Protein AF-A0A1E4SMJ2-F1 (afdb_monomer_lite)

Secondary structure (DSSP, 8-state):
--PPPEEEE--BSEEEEE--BTSEEEEEEEES-EEEE-SS-BSEEEEEEEES-EEEEE-SSEEEEEEEES-EEEEE-SEEEEEEEES-EEEEEE-TTSEEEEES-BSEEEEETTS---EEEESSS--SSS--SSEEE--S----GGGGGPPSEE---

pLDDT: mean 94.27, std 9.17, range [41.81, 98.88]

InterPro domains:
  IPR012945 Tubulin binding cofactor C-like domain [PF07986] (23-113)
  IPR016098 Cyclase-associated protein CAP/septum formation inhibitor MinC, C-terminal [G3DSA:2.160.20.70] (4-144)
  IPR017901 C-CAP/cofactor C-like domain [PS51329] (5-125)
  IPR027684 Tubulin-specific chaperone C [PTHR15139] (14-139)

Foldseek 3Di:
DQPDAAEAEDAEQWEDEDAAQAHEHEYYAHECYEYEYDPSAHQEYEYEHYENYEYQHEHAAEYEYYHYENYEYEYHHQAYEYEQYELYEYEYADHNVLEYEYENAANYEYAYLVRDHGHYCYPVDNDPPDPDHRYDYDPDHDDPVVSVVDDTDGNDD

Radius of gyration: 15.05 Å; chains: 1; bounding box: 40×26×43 Å

Organism: NCBI:txid984487

Sequence (157 aa):
MQESARTYEGLSGVKQTVEGSGSHVLIRNANNSIVVTSEQVPSSMHIKGGQSTVFKVEAKGPVFVHDLEDCDLVINCHQLRLHNLNNCRIWIDNVGNNTIIIENCRGLTIGRLDGGSVEVDDFDWPTKSFTNPHFKHATERIDYGWISGIQDGKIDR

Structure (mmCIF, N/CA/C/O backbone):
data_AF-A0A1E4SMJ2-F1
#
_entry.id   AF-A0A1E4SMJ2-F1
#
loop_
_atom_site.group_PDB
_atom_site.id
_atom_site.type_symbol
_atom_site.label_atom_id
_atom_site.label_alt_id
_atom_site.label_comp_id
_atom_site.label_asym_id
_atom_site.label_entity_id
_atom_site.label_seq_id
_atom_site.pdbx_PDB_ins_code
_atom_site.Cartn_x
_atom_site.Cartn_y
_atom_site.Cartn_z
_atom_site.occupancy
_atom_site.B_iso_or_equiv
_atom_site.auth_seq_id
_atom_site.auth_comp_id
_atom_site.auth_asym_id
_atom_site.auth_atom_id
_atom_site.pdbx_PDB_model_num
ATOM 1 N N . MET A 1 1 ? 9.314 14.953 24.135 1.00 42.56 1 MET A N 1
ATOM 2 C CA . MET A 1 1 ? 8.164 14.065 24.398 1.00 42.56 1 MET A CA 1
ATOM 3 C C . MET A 1 1 ? 8.040 13.176 23.178 1.00 42.56 1 MET A C 1
ATOM 5 O O . MET A 1 1 ? 7.845 13.708 22.097 1.00 42.56 1 MET A O 1
ATOM 9 N N . GLN A 1 2 ? 8.326 11.884 23.305 1.00 41.81 2 GLN A N 1
ATOM 10 C CA . GLN A 1 2 ? 8.205 10.939 22.197 1.00 41.81 2 GLN A CA 1
ATOM 11 C C . GLN A 1 2 ? 6.724 10.549 22.151 1.00 41.81 2 GLN A C 1
ATOM 13 O O . GLN A 1 2 ? 6.246 9.915 23.089 1.00 41.81 2 GLN A O 1
ATOM 18 N N . GLU A 1 3 ? 5.973 11.032 21.159 1.00 52.94 3 GLU A N 1
ATOM 19 C CA . GLU A 1 3 ? 4.585 10.597 20.983 1.00 52.94 3 GLU A CA 1
ATOM 20 C C . GLU A 1 3 ? 4.586 9.086 20.734 1.00 52.94 3 GLU A C 1
ATOM 22 O O . GLU A 1 3 ? 5.223 8.592 19.801 1.00 52.94 3 GLU A O 1
ATOM 27 N N . SER A 1 4 ? 3.923 8.340 21.616 1.00 60.19 4 SER A N 1
ATOM 28 C CA . SER A 1 4 ? 3.708 6.907 21.449 1.00 60.19 4 SER A CA 1
ATOM 29 C C . SER A 1 4 ? 2.930 6.665 20.158 1.00 60.19 4 SER A C 1
ATOM 31 O O . SER A 1 4 ? 1.872 7.263 19.962 1.00 60.19 4 SER A O 1
ATOM 33 N N . ALA A 1 5 ? 3.434 5.785 19.293 1.00 76.38 5 ALA A N 1
ATOM 34 C CA . ALA A 1 5 ? 2.748 5.417 18.061 1.00 76.38 5 ALA A CA 1
ATOM 35 C C . ALA A 1 5 ? 1.342 4.871 18.357 1.00 76.38 5 ALA A C 1
ATOM 37 O O . ALA A 1 5 ? 1.187 3.952 19.170 1.00 76.38 5 ALA A O 1
ATOM 38 N N . ARG A 1 6 ? 0.319 5.396 17.677 1.00 91.81 6 ARG A N 1
ATOM 39 C CA . ARG A 1 6 ? -1.038 4.848 17.778 1.00 91.81 6 ARG A CA 1
ATOM 40 C C . ARG A 1 6 ? -1.077 3.547 16.984 1.00 91.81 6 ARG A C 1
ATOM 42 O O . ARG A 1 6 ? -0.793 3.542 15.788 1.00 91.81 6 ARG A O 1
ATOM 49 N N . THR A 1 7 ? -1.365 2.443 17.667 1.00 96.00 7 THR A N 1
ATOM 50 C CA . THR A 1 7 ? -1.275 1.096 17.090 1.00 96.00 7 THR A CA 1
ATOM 51 C C . THR A 1 7 ? -2.663 0.498 16.895 1.00 96.00 7 THR A C 1
ATOM 53 O O . THR A 1 7 ? -3.484 0.534 17.807 1.00 96.00 7 THR A O 1
ATOM 56 N N . TYR A 1 8 ? -2.898 -0.070 15.715 1.00 97.25 8 TYR A N 1
ATOM 57 C CA . TYR A 1 8 ? -4.072 -0.865 15.367 1.00 97.25 8 TYR A CA 1
ATOM 58 C C . TYR A 1 8 ? -3.590 -2.264 15.001 1.00 97.25 8 TYR A C 1
ATOM 60 O O . TYR A 1 8 ? -2.782 -2.407 14.084 1.00 97.25 8 TYR A O 1
ATOM 68 N N . GLU A 1 9 ? -4.040 -3.296 15.709 1.00 97.44 9 GLU A N 1
ATOM 69 C CA . GLU A 1 9 ? -3.511 -4.646 15.520 1.00 97.44 9 GLU A CA 1
ATOM 70 C C . GLU A 1 9 ? -4.577 -5.739 15.538 1.00 97.44 9 GLU A C 1
ATOM 72 O O . GLU A 1 9 ? -5.625 -5.589 16.162 1.00 97.44 9 GLU A O 1
ATOM 77 N N . GLY A 1 10 ? -4.300 -6.845 14.839 1.00 97.38 10 GLY A N 1
ATOM 78 C CA . GLY A 1 10 ? -5.148 -8.041 14.859 1.00 97.38 10 GLY A CA 1
ATOM 79 C C . GLY A 1 10 ? -6.512 -7.852 14.190 1.00 97.38 10 GLY A C 1
ATOM 80 O O . GLY A 1 10 ? -7.473 -8.530 14.550 1.00 97.38 10 GLY A O 1
ATOM 81 N N . LEU A 1 11 ? -6.611 -6.926 13.232 1.00 98.06 11 LEU A N 1
ATOM 82 C CA . LEU A 1 11 ? -7.848 -6.655 12.500 1.00 98.06 11 LEU A CA 1
ATOM 83 C C . LEU A 1 11 ? -8.217 -7.873 11.646 1.00 98.06 11 LEU A C 1
ATOM 85 O O . LEU A 1 11 ? -7.396 -8.359 10.868 1.00 98.06 11 LEU A O 1
ATOM 89 N N . SER A 1 12 ? -9.441 -8.380 11.788 1.00 97.75 12 SER A N 1
ATOM 90 C CA . SER A 1 12 ? -9.897 -9.555 11.043 1.00 97.75 12 SER A CA 1
ATOM 91 C C . SER A 1 12 ? -11.377 -9.466 10.699 1.00 97.75 12 SER A C 1
ATOM 93 O O . SER A 1 12 ? -12.213 -9.435 11.601 1.00 97.75 12 SER A O 1
ATOM 95 N N . GLY A 1 13 ? -11.714 -9.435 9.406 1.00 97.56 13 GLY A N 1
ATOM 96 C CA . GLY A 1 13 ? -13.110 -9.386 8.957 1.00 97.56 13 GLY A CA 1
ATOM 97 C C . GLY A 1 13 ? -13.821 -8.068 9.272 1.00 97.56 13 GLY A C 1
ATOM 98 O O . GLY A 1 13 ? -15.037 -8.065 9.479 1.00 97.56 13 GLY A O 1
ATOM 99 N N . VAL A 1 14 ? -13.079 -6.961 9.366 1.00 97.75 14 VAL A N 1
ATOM 100 C CA . VAL A 1 14 ? -13.614 -5.657 9.780 1.00 97.75 14 VAL A CA 1
ATOM 101 C C . VAL A 1 14 ? -13.236 -4.551 8.811 1.00 97.75 14 VAL A C 1
ATOM 103 O O . VAL A 1 14 ? -12.189 -4.600 8.166 1.00 97.75 14 VAL A O 1
ATOM 106 N N . LYS A 1 15 ? -14.065 -3.512 8.762 1.00 97.75 15 LYS A N 1
ATOM 107 C CA . LYS A 1 15 ? -13.670 -2.201 8.269 1.00 97.75 15 LYS A CA 1
ATOM 108 C C . LYS A 1 15 ? -13.278 -1.334 9.465 1.00 97.75 15 LYS A C 1
ATOM 110 O O . LYS A 1 15 ? -14.047 -1.212 10.417 1.00 97.75 15 LYS A O 1
ATOM 115 N N . GLN A 1 16 ? -12.080 -0.763 9.426 1.00 97.94 16 GLN A N 1
ATOM 116 C CA . GLN A 1 16 ? -11.518 0.053 10.500 1.00 97.94 16 GLN A CA 1
ATOM 117 C C . GLN A 1 16 ? -11.028 1.389 9.952 1.00 97.94 16 GLN A C 1
ATOM 119 O O . GLN A 1 16 ? -10.160 1.431 9.078 1.00 97.94 16 GLN A O 1
ATOM 124 N N . THR A 1 17 ? -11.524 2.478 10.530 1.00 97.44 17 THR A N 1
ATOM 125 C CA . THR A 1 17 ? -10.982 3.816 10.321 1.00 97.44 17 THR A CA 1
ATOM 126 C C . THR A 1 17 ? -9.856 4.077 11.322 1.00 97.44 17 THR A C 1
ATOM 128 O O . THR A 1 17 ? -10.033 3.934 12.533 1.00 97.44 17 THR A O 1
ATOM 131 N N . VAL A 1 18 ? -8.672 4.432 10.825 1.00 96.44 18 VAL A N 1
ATOM 132 C CA . VAL A 1 18 ? -7.499 4.773 11.633 1.00 96.44 18 VAL A CA 1
ATOM 133 C C . VAL A 1 18 ? -7.303 6.282 11.684 1.00 96.44 18 VAL A C 1
ATOM 135 O O . VAL A 1 18 ? -7.487 7.009 10.708 1.00 96.44 18 VAL A O 1
ATOM 138 N N . GLU A 1 19 ? -6.907 6.769 12.844 1.00 93.50 19 GLU A N 1
ATOM 139 C CA . GLU A 1 19 ? -6.715 8.185 13.126 1.00 93.50 19 GLU A CA 1
ATOM 140 C C . GLU A 1 19 ? -5.298 8.397 13.628 1.00 93.50 19 GLU A C 1
ATOM 142 O O . GLU A 1 19 ? -4.745 7.537 14.316 1.00 93.50 19 GLU A O 1
ATOM 147 N N . GLY A 1 20 ? -4.714 9.555 13.339 1.00 86.75 20 GLY A N 1
ATOM 148 C CA . GLY A 1 20 ? -3.358 9.808 13.794 1.00 86.75 20 GLY A CA 1
ATOM 149 C C . GLY A 1 20 ? -2.893 11.246 13.726 1.00 86.75 20 GLY A C 1
ATOM 150 O O . GLY A 1 20 ? -1.688 11.418 13.621 1.00 86.75 20 GLY A O 1
ATOM 151 N N . SER A 1 21 ? -3.774 12.253 13.779 1.00 84.19 21 SER A N 1
ATOM 152 C CA . SER A 1 21 ? -3.424 13.681 13.643 1.00 84.19 21 SER A CA 1
ATOM 153 C C . SER A 1 21 ? -2.082 14.047 14.302 1.00 84.19 21 SER A C 1
ATOM 155 O O . SER A 1 21 ? -1.984 14.126 15.522 1.00 84.19 21 SER A O 1
ATOM 157 N N . GLY A 1 22 ? -1.047 14.270 13.482 1.00 78.25 22 GLY A N 1
ATOM 158 C CA . GLY A 1 22 ? 0.306 14.655 13.925 1.00 78.25 22 GLY A CA 1
ATOM 159 C C . GLY A 1 22 ? 1.221 13.508 14.387 1.00 78.25 22 GLY A C 1
ATOM 160 O O . GLY A 1 22 ? 2.440 13.658 14.367 1.00 78.25 22 GLY A O 1
ATOM 161 N N . SER A 1 23 ? 0.660 12.339 14.676 1.00 90.44 23 SER A N 1
ATOM 162 C CA . SER A 1 23 ? 1.349 11.169 15.227 1.00 90.44 23 SER A CA 1
ATOM 163 C C . SER A 1 23 ? 1.796 10.150 14.167 1.00 90.44 23 SER A C 1
ATOM 165 O O . SER A 1 23 ? 1.345 10.172 13.016 1.00 90.44 23 SER A O 1
ATOM 167 N N . HIS A 1 24 ? 2.666 9.223 14.578 1.00 95.56 24 HIS A N 1
ATOM 168 C CA . HIS A 1 24 ? 2.966 8.006 13.822 1.00 95.56 24 HIS A CA 1
ATOM 169 C C . HIS A 1 24 ? 1.887 6.942 14.073 1.00 95.56 24 HIS A C 1
ATOM 171 O O . HIS A 1 24 ? 1.581 6.635 15.229 1.00 95.56 24 HIS A O 1
ATOM 177 N N . VAL A 1 25 ? 1.355 6.344 13.005 1.00 97.69 25 VAL A N 1
ATOM 178 C CA . VAL A 1 25 ? 0.385 5.240 13.089 1.00 97.69 25 VAL A CA 1
ATOM 179 C C . VAL A 1 25 ? 1.034 3.928 12.672 1.00 97.69 25 VAL A C 1
ATOM 181 O O . VAL A 1 25 ? 1.663 3.830 11.619 1.00 97.69 25 VAL A O 1
ATOM 184 N N . LEU A 1 26 ? 0.834 2.899 13.489 1.00 97.88 26 LEU A N 1
ATOM 185 C CA . LEU A 1 26 ? 1.273 1.538 13.225 1.00 97.88 26 LEU A CA 1
ATOM 186 C C . LEU A 1 26 ? 0.053 0.636 13.019 1.00 97.88 26 LEU A C 1
ATOM 188 O O . LEU A 1 26 ? -0.821 0.567 13.878 1.00 97.88 26 LEU A O 1
ATOM 192 N N . ILE A 1 27 ? 0.011 -0.089 11.905 1.00 98.25 27 ILE A N 1
ATOM 193 C CA . ILE A 1 27 ? -1.017 -1.093 11.617 1.00 98.25 27 ILE A CA 1
ATOM 194 C C . ILE A 1 27 ? -0.339 -2.457 11.550 1.00 98.25 27 ILE A C 1
ATOM 196 O O . ILE A 1 27 ? 0.638 -2.619 10.816 1.00 98.25 27 ILE A O 1
ATOM 200 N N . ARG A 1 28 ? -0.832 -3.434 12.317 1.00 98.19 28 ARG A N 1
ATOM 201 C CA . ARG A 1 28 ? -0.260 -4.783 12.384 1.00 98.19 28 ARG A CA 1
ATOM 202 C C . ARG A 1 28 ? -1.281 -5.889 12.168 1.00 98.19 28 ARG A C 1
ATOM 204 O O . ARG A 1 28 ? -2.321 -5.912 12.816 1.00 98.19 28 ARG A O 1
ATOM 211 N N . ASN A 1 29 ? -0.927 -6.872 11.348 1.00 98.12 29 ASN A N 1
ATOM 212 C CA . ASN A 1 29 ? -1.675 -8.122 11.187 1.00 98.12 29 ASN A CA 1
ATOM 213 C C . ASN A 1 29 ? -3.156 -7.899 10.824 1.00 98.12 29 ASN A C 1
ATOM 215 O O . ASN A 1 29 ? -4.047 -8.363 11.538 1.00 98.12 29 ASN A O 1
ATOM 219 N N . ALA A 1 30 ? -3.413 -7.172 9.734 1.00 98.56 30 ALA A N 1
ATOM 220 C CA . ALA A 1 30 ? -4.769 -6.938 9.234 1.00 98.56 30 ALA A CA 1
ATOM 221 C C . ALA A 1 30 ? -5.135 -7.952 8.142 1.00 98.56 30 ALA A C 1
ATOM 223 O O . ALA A 1 30 ? -4.530 -7.966 7.070 1.00 98.56 30 ALA A O 1
ATOM 224 N N . ASN A 1 31 ? -6.137 -8.790 8.396 1.00 98.38 31 ASN A N 1
ATOM 225 C CA . ASN A 1 31 ? -6.526 -9.889 7.516 1.00 98.38 31 ASN A CA 1
ATOM 226 C C . ASN A 1 31 ? -7.993 -9.781 7.104 1.00 98.38 31 ASN A C 1
ATOM 228 O O . ASN A 1 31 ? -8.843 -9.486 7.942 1.00 98.38 31 ASN A O 1
ATOM 232 N N . ASN A 1 32 ? -8.321 -10.063 5.843 1.00 98.00 32 ASN A N 1
ATOM 233 C CA . ASN A 1 32 ? -9.706 -10.045 5.350 1.00 98.00 32 ASN A CA 1
ATOM 234 C C . ASN A 1 32 ? -10.462 -8.760 5.740 1.00 98.00 32 ASN A C 1
ATOM 236 O O . ASN A 1 32 ? -11.615 -8.821 6.168 1.00 98.00 32 ASN A O 1
ATOM 240 N N . SER A 1 33 ? -9.778 -7.617 5.714 1.00 98.31 33 SER A N 1
ATOM 241 C CA . SER A 1 33 ? -10.260 -6.370 6.311 1.00 98.31 33 SER A CA 1
ATOM 242 C C . SER A 1 33 ? -10.234 -5.216 5.312 1.00 98.31 33 SER A C 1
ATOM 244 O O . SER A 1 33 ? -9.680 -5.315 4.217 1.00 98.31 33 SER A O 1
ATOM 246 N N . ILE A 1 34 ? -10.823 -4.093 5.708 1.00 98.38 34 ILE A N 1
ATOM 247 C CA . ILE A 1 34 ? -10.682 -2.810 5.025 1.00 98.38 34 ILE A CA 1
ATOM 248 C C . ILE A 1 34 ? -10.133 -1.824 6.046 1.00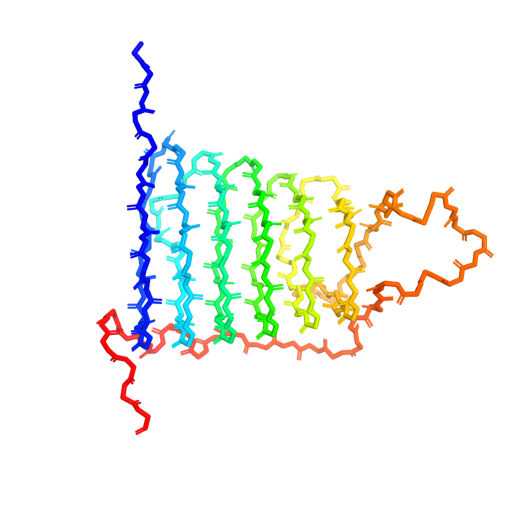 98.38 34 ILE A C 1
ATOM 250 O O . ILE A 1 34 ? -10.727 -1.627 7.102 1.00 98.38 34 ILE A O 1
ATOM 254 N N . VAL A 1 35 ? -9.004 -1.193 5.760 1.00 98.31 35 VAL A N 1
ATOM 255 C CA . VAL A 1 35 ? -8.397 -0.219 6.667 1.00 98.31 35 VAL A CA 1
ATOM 256 C C . VAL A 1 35 ? -8.296 1.116 5.957 1.00 98.31 35 VAL A C 1
ATOM 258 O O . VAL A 1 35 ? -7.698 1.204 4.887 1.00 98.31 35 VAL A O 1
ATOM 261 N N . VAL A 1 36 ? -8.899 2.150 6.537 1.00 97.88 36 VAL A N 1
ATOM 262 C CA . VAL A 1 36 ? -8.967 3.484 5.932 1.00 97.88 36 VAL A CA 1
ATOM 263 C C . VAL A 1 36 ? -8.397 4.535 6.865 1.00 97.88 36 VAL A C 1
ATOM 265 O O . VAL A 1 36 ? -8.651 4.483 8.064 1.00 97.88 36 VAL A O 1
ATOM 268 N N . THR A 1 37 ? -7.651 5.506 6.349 1.00 96.69 37 THR A N 1
ATOM 269 C CA . THR A 1 37 ? -7.275 6.679 7.152 1.00 96.69 37 THR A CA 1
ATOM 270 C C . THR A 1 37 ? -8.467 7.639 7.263 1.00 96.69 37 THR A C 1
ATOM 272 O O . THR A 1 37 ? -9.180 7.876 6.291 1.00 96.69 37 THR A O 1
ATOM 275 N N . SER A 1 38 ? -8.698 8.171 8.462 1.00 94.81 38 SER A N 1
ATOM 276 C CA . SER A 1 38 ? -9.651 9.258 8.735 1.00 94.81 38 SER A CA 1
ATOM 277 C C . SER A 1 38 ? -9.179 10.611 8.180 1.00 94.81 38 SER A C 1
ATOM 279 O O . SER A 1 38 ? -8.055 10.755 7.710 1.00 94.81 38 SER A O 1
ATOM 281 N N . GLU A 1 39 ? -9.990 11.655 8.352 1.00 92.62 39 GLU A N 1
ATOM 282 C CA . GLU A 1 39 ? -9.585 13.044 8.074 1.00 92.62 39 GLU A CA 1
ATOM 283 C C . GLU A 1 39 ? -8.439 13.538 8.983 1.00 92.62 39 GLU A C 1
ATOM 285 O O . GLU A 1 39 ? -7.741 14.504 8.671 1.00 92.62 39 GLU A O 1
ATOM 290 N N . GLN A 1 40 ? -8.200 12.865 10.112 1.00 92.75 40 GLN A N 1
ATOM 291 C CA . GLN A 1 40 ? -7.084 13.145 11.011 1.00 92.75 40 GLN A CA 1
ATOM 292 C C . GLN A 1 40 ? -5.805 12.457 10.519 1.00 92.75 40 GLN A C 1
ATOM 294 O O . GLN A 1 40 ? -5.330 11.481 11.113 1.00 92.75 40 GLN A O 1
ATOM 299 N N . VAL A 1 41 ? -5.249 12.989 9.427 1.00 94.94 41 VAL A N 1
ATOM 300 C CA . VAL A 1 41 ? -4.118 12.393 8.703 1.00 94.94 41 VAL A CA 1
ATOM 301 C C . VAL A 1 41 ? -2.848 12.312 9.576 1.00 94.94 41 VAL A C 1
ATOM 303 O O . VAL A 1 41 ? -2.401 13.338 10.117 1.00 94.94 41 VAL A O 1
ATOM 306 N N . PRO A 1 42 ? -2.226 11.123 9.699 1.00 95.81 42 PRO A N 1
ATOM 307 C CA . PRO A 1 42 ? -0.986 10.924 10.440 1.00 95.81 42 PRO A CA 1
ATOM 308 C C . PRO A 1 42 ? 0.228 11.591 9.798 1.00 95.81 42 PRO A C 1
ATOM 310 O O . PRO A 1 42 ? 0.269 11.861 8.596 1.00 95.81 42 PRO A O 1
ATOM 313 N N . SER A 1 43 ? 1.260 11.841 10.608 1.00 96.56 43 SER A N 1
ATOM 314 C CA . SER A 1 43 ? 2.540 12.350 10.103 1.00 96.56 43 SER A CA 1
ATOM 315 C C . SER A 1 43 ? 3.321 11.283 9.334 1.00 96.56 43 SER A C 1
ATOM 317 O O . SER A 1 43 ? 4.047 11.606 8.400 1.00 96.56 43 SER A O 1
ATOM 319 N N . SER A 1 44 ? 3.163 10.011 9.698 1.00 97.50 44 SER A N 1
ATOM 320 C CA . SER A 1 44 ? 3.762 8.861 9.011 1.00 97.50 44 SER A CA 1
ATOM 321 C C . SER A 1 44 ? 3.024 7.573 9.366 1.00 97.50 44 SER A C 1
ATOM 323 O O . SER A 1 44 ? 2.345 7.510 10.395 1.00 97.50 44 SER A O 1
ATOM 325 N N . MET A 1 45 ? 3.176 6.538 8.538 1.00 98.19 45 MET A N 1
ATOM 326 C CA . MET A 1 45 ? 2.563 5.232 8.789 1.00 98.19 45 MET A CA 1
ATOM 327 C C . MET A 1 45 ? 3.539 4.079 8.589 1.00 98.19 45 MET A C 1
ATOM 329 O O . MET A 1 45 ? 4.406 4.117 7.716 1.00 98.19 45 MET A O 1
ATOM 333 N N . HIS A 1 46 ? 3.355 3.030 9.382 1.00 98.50 46 HIS A N 1
ATOM 334 C CA . HIS A 1 46 ? 3.982 1.732 9.179 1.00 98.50 46 HIS A CA 1
ATOM 335 C C . HIS A 1 46 ? 2.895 0.658 9.181 1.00 98.50 46 HIS A C 1
ATOM 337 O O . HIS A 1 46 ? 2.185 0.482 10.167 1.00 98.50 46 HIS A O 1
ATOM 343 N N . ILE A 1 47 ? 2.755 -0.053 8.071 1.00 98.69 47 ILE A N 1
ATOM 344 C CA . ILE A 1 47 ? 1.833 -1.175 7.903 1.00 98.69 47 ILE A CA 1
ATOM 345 C C . ILE A 1 47 ? 2.677 -2.442 7.859 1.00 98.69 47 ILE A C 1
ATOM 347 O O . ILE A 1 47 ? 3.610 -2.515 7.065 1.00 98.69 47 ILE A O 1
ATOM 351 N N . LYS A 1 48 ? 2.393 -3.419 8.720 1.00 98.50 48 LYS A N 1
ATOM 352 C CA . LYS A 1 48 ? 3.174 -4.655 8.794 1.00 98.50 48 LYS A CA 1
ATOM 353 C C . LYS A 1 48 ? 2.292 -5.877 9.010 1.00 98.50 48 LYS A C 1
ATOM 355 O O . LYS A 1 48 ? 1.644 -5.975 10.049 1.00 98.50 48 LYS A O 1
ATOM 360 N N . GLY A 1 49 ? 2.359 -6.852 8.112 1.00 97.94 49 GLY A N 1
ATOM 361 C CA . GLY A 1 49 ? 1.608 -8.095 8.261 1.00 97.94 49 GLY A CA 1
ATOM 362 C C . GLY A 1 49 ? 0.146 -7.931 7.857 1.00 97.94 49 GLY A C 1
ATOM 363 O O . GLY A 1 49 ? -0.588 -7.118 8.428 1.00 97.94 49 GLY A O 1
ATOM 364 N N . GLY A 1 50 ? -0.303 -8.737 6.905 1.00 98.00 50 GLY A N 1
ATOM 365 C CA . GLY A 1 50 ? -1.701 -8.764 6.503 1.00 98.00 50 GLY A CA 1
ATOM 366 C C . GLY A 1 50 ? -1.934 -9.538 5.219 1.00 98.00 50 GLY A C 1
ATOM 367 O O . GLY A 1 50 ? -1.046 -9.634 4.373 1.00 98.00 50 GLY A O 1
ATOM 368 N N . GLN A 1 51 ? -3.140 -10.079 5.090 1.00 98.69 51 GLN A N 1
ATOM 369 C CA . GLN A 1 51 ? -3.549 -10.863 3.935 1.00 98.69 51 GLN A CA 1
ATOM 370 C C . GLN A 1 51 ? -4.974 -10.528 3.502 1.00 98.69 51 GLN A C 1
ATOM 372 O O . GLN A 1 51 ? -5.857 -10.371 4.349 1.00 98.69 51 GLN A O 1
ATOM 377 N N . SER A 1 52 ? -5.218 -10.461 2.190 1.00 98.50 52 SER A N 1
ATOM 378 C CA . SER A 1 52 ? -6.563 -10.236 1.633 1.00 98.50 52 SER A CA 1
ATOM 379 C C . SER A 1 52 ? -7.248 -8.989 2.210 1.00 98.50 52 SER A C 1
ATOM 381 O O . SER A 1 52 ? -8.436 -9.007 2.533 1.00 98.50 52 SER A O 1
ATOM 383 N N . THR A 1 53 ? -6.480 -7.914 2.393 1.00 98.50 53 THR A N 1
ATOM 384 C CA . THR A 1 53 ? -6.936 -6.665 3.012 1.00 98.50 53 THR A CA 1
ATOM 385 C C . THR A 1 53 ? -6.826 -5.513 2.024 1.00 98.50 53 THR A C 1
ATOM 387 O O . THR A 1 53 ? -5.861 -5.415 1.265 1.00 98.50 53 THR A O 1
ATOM 390 N N . VAL A 1 54 ? -7.812 -4.618 2.061 1.00 98.38 54 VAL A N 1
ATOM 391 C CA . VAL A 1 54 ? -7.793 -3.358 1.314 1.00 98.38 54 VAL A CA 1
ATOM 392 C C . VAL A 1 54 ? -7.353 -2.236 2.248 1.00 98.38 54 VAL A C 1
ATOM 394 O O . VAL A 1 54 ? -8.039 -1.926 3.219 1.00 98.38 54 VAL A O 1
ATOM 397 N N . PHE A 1 55 ? -6.227 -1.600 1.955 1.00 98.50 55 PHE A N 1
ATOM 398 C CA . PHE A 1 55 ? -5.733 -0.425 2.665 1.00 98.50 55 PHE A CA 1
ATOM 399 C C . PHE A 1 55 ? -5.984 0.817 1.813 1.00 98.50 55 PHE A C 1
ATOM 401 O O . PHE A 1 55 ? -5.416 0.931 0.735 1.00 98.50 55 PHE A O 1
ATOM 408 N N . LYS A 1 56 ? -6.788 1.771 2.284 1.00 97.81 56 LYS A N 1
ATOM 409 C CA . LYS A 1 56 ? -6.907 3.111 1.687 1.00 97.81 56 LYS A CA 1
ATOM 410 C C . LYS A 1 56 ? -6.340 4.131 2.662 1.00 97.81 56 LYS A C 1
ATOM 412 O O . LYS A 1 56 ? -7.046 4.620 3.542 1.00 97.81 56 LYS A O 1
ATOM 417 N N . VAL A 1 57 ? -5.045 4.392 2.543 1.00 97.25 57 VAL A N 1
ATOM 418 C CA . VAL A 1 57 ? -4.276 5.093 3.570 1.00 97.25 57 VAL A CA 1
A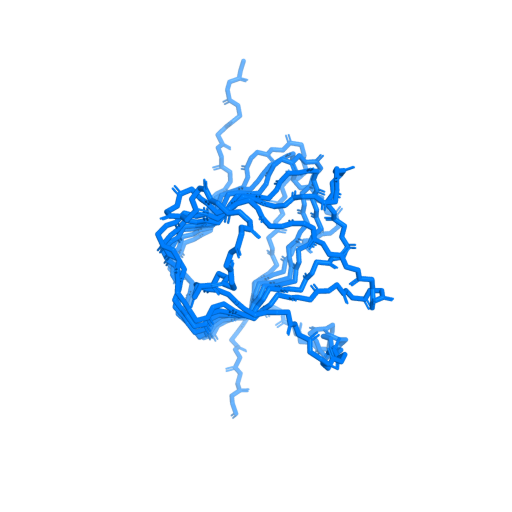TOM 419 C C . VAL A 1 57 ? -3.651 6.378 3.055 1.00 97.25 57 VAL A C 1
ATOM 421 O O . VAL A 1 57 ? -3.180 6.470 1.922 1.00 97.25 57 VAL A O 1
ATOM 424 N N . GLU A 1 58 ? -3.613 7.362 3.941 1.00 96.94 58 GLU A N 1
ATOM 425 C CA . GLU A 1 58 ? -2.973 8.650 3.718 1.00 96.94 58 GLU A CA 1
ATOM 426 C C . GLU A 1 58 ? -2.022 8.979 4.870 1.00 96.94 58 GLU A C 1
ATOM 428 O O . GLU A 1 58 ? -2.341 8.732 6.036 1.00 96.94 58 GLU A O 1
ATOM 433 N N . ALA A 1 59 ? -0.865 9.559 4.550 1.00 97.31 59 ALA A N 1
ATOM 434 C CA . ALA A 1 59 ? 0.045 10.145 5.527 1.00 97.31 59 ALA A CA 1
ATOM 435 C C . ALA A 1 59 ? 0.718 11.406 4.968 1.00 97.31 59 ALA A C 1
ATOM 437 O O . ALA A 1 59 ? 1.087 11.458 3.799 1.00 97.31 59 ALA A O 1
ATOM 438 N N . LYS A 1 60 ? 0.989 12.396 5.827 1.00 96.19 60 LYS A N 1
ATOM 439 C CA . LYS A 1 60 ? 1.716 13.625 5.438 1.00 96.19 60 LYS A CA 1
ATOM 440 C C . LYS A 1 60 ? 3.191 13.387 5.105 1.00 96.19 60 LYS A C 1
ATOM 442 O O . LYS A 1 60 ? 3.861 14.267 4.582 1.00 96.19 60 LYS A O 1
ATOM 447 N N . GLY A 1 61 ? 3.727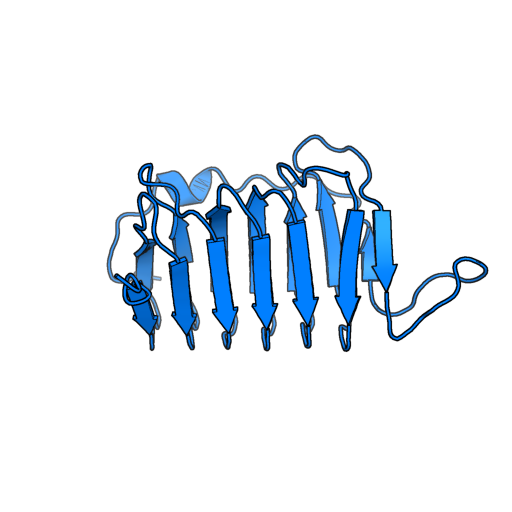 12.240 5.501 1.00 96.56 61 GLY A N 1
ATOM 448 C CA . GLY A 1 61 ? 5.136 11.899 5.388 1.00 96.56 61 GLY A CA 1
ATOM 449 C C . GLY A 1 61 ? 5.316 10.521 4.758 1.00 96.56 61 GLY A C 1
ATOM 450 O O . GLY A 1 61 ? 4.632 10.204 3.782 1.00 96.56 61 GLY A O 1
ATOM 451 N N . PRO A 1 62 ? 6.258 9.707 5.260 1.00 97.88 62 PRO A N 1
ATOM 452 C CA . PRO A 1 62 ? 6.508 8.390 4.703 1.00 97.88 62 PRO A CA 1
ATOM 453 C C . PRO A 1 62 ? 5.443 7.364 5.108 1.00 97.88 62 PRO A C 1
ATOM 455 O O . PRO A 1 62 ? 4.921 7.385 6.230 1.00 97.88 62 PRO A O 1
ATOM 458 N N . VAL A 1 63 ? 5.201 6.419 4.204 1.00 98.62 63 VAL A N 1
ATOM 459 C CA . VAL A 1 63 ? 4.472 5.175 4.451 1.00 98.62 63 VAL A CA 1
ATOM 460 C C . VAL A 1 63 ? 5.423 4.008 4.186 1.00 98.62 63 VAL A C 1
ATOM 462 O O . VAL A 1 63 ? 5.956 3.863 3.084 1.00 98.62 63 VAL A O 1
ATOM 465 N N . PHE A 1 64 ? 5.639 3.183 5.208 1.00 98.69 64 PHE A N 1
ATOM 466 C CA . PHE A 1 64 ? 6.394 1.934 5.112 1.00 98.69 64 PHE A CA 1
ATOM 467 C C . PHE A 1 64 ? 5.419 0.762 5.150 1.00 98.69 64 PHE A C 1
ATOM 469 O O . PHE A 1 64 ? 4.588 0.689 6.058 1.00 98.69 64 PHE A O 1
ATOM 476 N N . VAL A 1 65 ? 5.508 -0.147 4.183 1.00 98.81 65 VAL A N 1
ATOM 477 C CA . VAL A 1 65 ? 4.610 -1.303 4.082 1.00 98.81 65 VAL A CA 1
ATOM 478 C C . VAL A 1 65 ? 5.429 -2.577 4.009 1.00 98.81 65 VAL A C 1
ATOM 480 O O . VAL A 1 65 ? 6.176 -2.763 3.052 1.00 98.81 65 VAL A O 1
ATOM 483 N N . HIS A 1 66 ? 5.289 -3.437 5.013 1.00 98.38 66 HIS A N 1
ATOM 484 C CA . HIS A 1 66 ? 6.038 -4.678 5.141 1.00 98.38 66 HIS A CA 1
ATOM 485 C C . HIS A 1 66 ? 5.114 -5.901 5.219 1.00 98.38 66 HIS A C 1
ATOM 487 O O . HIS A 1 66 ? 4.052 -5.845 5.842 1.00 98.38 66 HIS A O 1
ATOM 493 N N . ASP A 1 67 ? 5.575 -7.029 4.681 1.00 98.75 67 ASP A N 1
ATOM 494 C CA . ASP A 1 67 ? 5.014 -8.362 4.940 1.00 98.75 67 ASP A CA 1
ATOM 495 C C . ASP A 1 67 ? 3.511 -8.484 4.599 1.00 98.75 67 ASP A C 1
ATOM 497 O O . ASP A 1 67 ? 2.713 -8.891 5.445 1.00 98.75 67 ASP A O 1
ATOM 501 N N . LEU A 1 68 ? 3.103 -8.103 3.382 1.00 98.81 68 LEU A N 1
ATOM 502 C CA . LEU A 1 68 ? 1.711 -8.260 2.924 1.00 98.81 68 LEU A CA 1
ATOM 503 C C . LEU A 1 68 ? 1.580 -9.290 1.801 1.00 98.81 68 LEU A C 1
ATOM 505 O O . LEU A 1 68 ? 2.466 -9.419 0.954 1.00 98.81 68 LEU A O 1
ATOM 509 N N . GLU A 1 69 ? 0.432 -9.961 1.761 1.00 98.88 69 GLU A N 1
ATOM 510 C CA . GLU A 1 69 ? 0.080 -10.933 0.725 1.00 98.88 69 GLU A CA 1
ATOM 511 C C . GLU A 1 69 ? -1.348 -10.712 0.208 1.00 98.88 69 GLU A C 1
ATOM 513 O O . GLU A 1 69 ? -2.268 -10.463 0.985 1.00 98.88 69 GLU A O 1
ATOM 518 N N . ASP A 1 70 ? -1.547 -10.779 -1.109 1.00 98.81 70 ASP A N 1
ATOM 519 C CA . ASP A 1 70 ? -2.864 -10.668 -1.757 1.00 98.81 70 ASP A CA 1
ATOM 520 C C . ASP A 1 70 ? -3.671 -9.430 -1.304 1.00 98.81 70 ASP A C 1
ATOM 522 O O . ASP A 1 70 ? -4.877 -9.503 -1.060 1.00 98.81 70 ASP A O 1
ATOM 526 N N . CYS A 1 71 ? -3.000 -8.290 -1.115 1.00 98.75 71 CYS A N 1
ATOM 527 C CA . CYS A 1 71 ? -3.614 -7.057 -0.617 1.00 98.75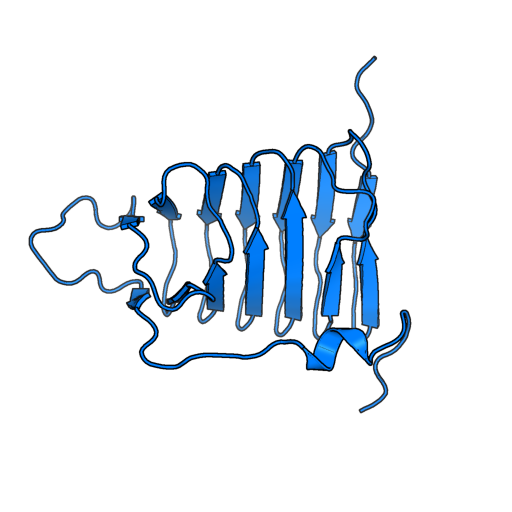 71 CYS A CA 1
ATOM 528 C C . CYS A 1 71 ? -3.763 -5.993 -1.707 1.00 98.75 71 CYS A C 1
ATOM 530 O O . CYS A 1 71 ? -2.958 -5.898 -2.637 1.00 98.75 71 CYS A O 1
ATOM 532 N N . ASP A 1 72 ? -4.746 -5.118 -1.509 1.00 98.31 72 ASP A N 1
ATOM 533 C CA . ASP A 1 72 ? -4.921 -3.901 -2.292 1.00 98.31 72 ASP A CA 1
ATOM 534 C C . ASP A 1 72 ? -4.516 -2.695 -1.466 1.00 98.31 72 ASP A C 1
ATOM 536 O O . ASP A 1 72 ? -4.947 -2.538 -0.326 1.00 98.31 72 ASP A O 1
ATOM 540 N N . LEU A 1 73 ? -3.705 -1.821 -2.043 1.00 98.50 73 LEU A N 1
ATOM 541 C CA . LEU A 1 73 ? -3.235 -0.617 -1.383 1.00 98.50 73 LEU A CA 1
ATOM 542 C C . LEU A 1 73 ? -3.563 0.592 -2.245 1.00 98.50 73 LEU A C 1
ATOM 544 O O . LEU A 1 73 ? -3.086 0.693 -3.365 1.00 98.50 73 LEU A O 1
ATOM 548 N N . VAL A 1 74 ? -4.345 1.520 -1.709 1.00 97.69 74 VAL A N 1
ATOM 549 C CA . VAL A 1 74 ? -4.577 2.860 -2.243 1.00 97.69 74 VAL A CA 1
ATOM 550 C C . VAL A 1 74 ? -3.848 3.837 -1.332 1.00 97.69 74 VAL A C 1
ATOM 552 O O . VAL A 1 74 ? -4.210 3.960 -0.161 1.00 97.69 74 VAL A O 1
ATOM 555 N N . ILE A 1 75 ? -2.797 4.484 -1.834 1.00 97.81 75 ILE A N 1
ATOM 556 C CA . ILE A 1 75 ? -1.857 5.235 -0.994 1.00 97.81 75 ILE A CA 1
ATOM 557 C C . ILE A 1 75 ? -1.700 6.674 -1.478 1.00 97.81 75 ILE A C 1
ATOM 559 O O . ILE A 1 75 ? -1.428 6.925 -2.654 1.00 97.81 75 ILE A O 1
ATOM 563 N N . ASN A 1 76 ? -1.780 7.604 -0.528 1.00 97.56 76 ASN A N 1
ATOM 564 C CA . ASN A 1 76 ? -1.337 8.986 -0.671 1.00 97.56 76 ASN A CA 1
ATOM 565 C C . ASN A 1 76 ? -0.274 9.300 0.395 1.00 97.56 76 ASN A C 1
ATOM 567 O O . ASN A 1 76 ? -0.523 9.164 1.595 1.00 97.56 76 ASN A O 1
ATOM 571 N N . CYS A 1 77 ? 0.934 9.671 -0.029 1.00 98.06 77 CYS A N 1
ATOM 572 C CA . CYS A 1 77 ? 2.020 9.994 0.893 1.00 98.06 77 CYS A CA 1
ATOM 573 C C . CYS A 1 77 ? 3.112 10.862 0.255 1.00 98.06 77 CYS A C 1
ATOM 575 O O . CYS A 1 77 ? 3.043 11.224 -0.916 1.00 98.06 77 CYS A O 1
ATOM 577 N N . HIS A 1 78 ? 4.160 11.196 1.012 1.00 97.06 78 HIS A N 1
ATOM 578 C CA . HIS A 1 78 ? 5.345 11.867 0.459 1.00 97.06 78 HIS A CA 1
ATOM 579 C C . HIS A 1 78 ? 6.417 10.878 -0.014 1.00 97.06 78 HIS A C 1
ATOM 581 O O . HIS A 1 78 ? 7.123 11.167 -0.976 1.00 97.06 78 HIS A O 1
ATOM 587 N N . GLN A 1 79 ? 6.551 9.729 0.653 1.00 97.94 79 GLN A N 1
ATOM 588 C CA . GLN A 1 79 ? 7.515 8.678 0.315 1.00 97.94 79 GLN A CA 1
ATOM 589 C C . GLN A 1 79 ? 6.897 7.308 0.586 1.00 97.94 79 GLN A C 1
ATOM 591 O O . GLN A 1 79 ? 6.418 7.070 1.694 1.00 97.94 79 GLN A O 1
ATOM 596 N N . LEU A 1 80 ? 6.961 6.401 -0.388 1.00 98.69 80 LEU A N 1
ATOM 597 C CA . LEU A 1 80 ? 6.458 5.037 -0.249 1.00 98.69 80 LEU A CA 1
ATOM 598 C C . LEU A 1 80 ? 7.605 4.033 -0.350 1.00 98.69 80 LEU A C 1
ATOM 600 O O . LEU A 1 80 ? 8.349 4.035 -1.334 1.00 98.69 80 LEU A O 1
ATOM 604 N N . ARG A 1 81 ? 7.728 3.171 0.663 1.00 98.75 81 ARG A N 1
ATOM 605 C CA . ARG A 1 81 ? 8.639 2.021 0.638 1.00 98.75 81 ARG A CA 1
ATOM 606 C C . ARG A 1 81 ? 7.873 0.738 0.907 1.00 98.75 81 ARG A C 1
ATOM 608 O O . ARG A 1 81 ? 7.175 0.634 1.917 1.00 98.75 81 ARG A O 1
ATOM 615 N N . LEU A 1 82 ? 8.023 -0.214 0.000 1.00 98.88 82 LEU A N 1
ATOM 616 C CA . LEU A 1 82 ? 7.378 -1.516 0.044 1.00 98.88 82 LEU A CA 1
ATOM 617 C C . LEU A 1 82 ? 8.457 -2.577 0.242 1.00 98.88 82 LEU A C 1
ATOM 619 O O . LEU A 1 82 ? 9.442 -2.588 -0.491 1.00 98.88 82 LEU A O 1
ATOM 623 N N . HIS A 1 83 ? 8.280 -3.459 1.218 1.00 98.81 83 HIS A N 1
ATOM 624 C CA . HIS A 1 83 ? 9.238 -4.525 1.481 1.00 98.81 83 HIS A CA 1
ATOM 625 C C . HIS A 1 83 ? 8.526 -5.848 1.765 1.00 98.81 83 HIS A C 1
ATOM 627 O O . HIS A 1 83 ? 7.642 -5.905 2.616 1.00 98.81 83 HIS A O 1
ATOM 633 N N . ASN A 1 84 ? 8.914 -6.926 1.083 1.00 98.81 84 ASN A N 1
ATOM 634 C CA . ASN A 1 84 ? 8.307 -8.249 1.266 1.00 98.81 84 ASN A CA 1
ATOM 635 C C . ASN A 1 84 ? 6.791 -8.290 0.968 1.00 98.81 84 ASN A C 1
ATOM 637 O O . ASN A 1 84 ? 5.998 -8.807 1.758 1.00 98.81 84 ASN A O 1
ATOM 641 N N . LEU A 1 85 ? 6.374 -7.707 -0.164 1.00 98.88 85 LEU A N 1
ATOM 642 C CA . LEU A 1 85 ? 4.989 -7.771 -0.651 1.00 98.88 85 LEU A CA 1
ATOM 643 C C . LEU A 1 85 ? 4.830 -8.842 -1.733 1.00 98.88 85 LEU A C 1
ATOM 645 O O . LEU A 1 85 ? 5.639 -8.936 -2.658 1.00 98.88 85 LEU A O 1
ATOM 649 N N . ASN A 1 86 ? 3.740 -9.603 -1.650 1.00 98.81 86 ASN A N 1
ATOM 650 C CA . ASN A 1 86 ? 3.463 -10.741 -2.519 1.00 98.81 86 ASN A CA 1
ATOM 651 C C . ASN A 1 86 ? 2.067 -10.619 -3.139 1.00 98.81 86 ASN A C 1
ATOM 653 O O . ASN A 1 86 ? 1.079 -10.552 -2.416 1.00 98.81 86 ASN A O 1
ATOM 657 N N . ASN A 1 87 ? 1.980 -10.609 -4.473 1.00 98.75 87 ASN A N 1
ATOM 658 C CA . ASN A 1 87 ? 0.711 -10.552 -5.217 1.00 98.75 87 ASN A CA 1
ATOM 659 C C . ASN A 1 87 ? -0.190 -9.351 -4.854 1.00 98.75 87 ASN A C 1
ATOM 661 O O . ASN A 1 87 ? -1.415 -9.433 -4.921 1.00 98.75 87 ASN A O 1
ATOM 665 N N . CYS A 1 88 ? 0.405 -8.222 -4.467 1.00 98.81 88 CYS A N 1
ATOM 666 C CA . CYS A 1 88 ? -0.345 -7.026 -4.088 1.00 98.81 88 CYS A CA 1
ATOM 667 C C . CYS A 1 88 ? -0.611 -6.099 -5.283 1.00 98.81 88 CYS A C 1
ATOM 669 O O . CYS A 1 88 ? 0.206 -5.980 -6.205 1.00 98.81 88 CYS A O 1
ATOM 671 N N . ARG A 1 89 ? -1.727 -5.365 -5.230 1.00 98.31 89 ARG A N 1
ATOM 672 C CA . ARG A 1 89 ? -2.030 -4.271 -6.165 1.00 98.31 89 ARG A CA 1
ATOM 673 C C . ARG A 1 89 ? -1.846 -2.931 -5.465 1.00 98.31 89 ARG A C 1
ATOM 675 O O . ARG A 1 89 ? -2.453 -2.684 -4.428 1.00 98.31 89 ARG A O 1
ATOM 682 N N . ILE A 1 90 ? -1.012 -2.068 -6.031 1.00 98.31 90 ILE A N 1
ATOM 683 C CA . ILE A 1 90 ? -0.645 -0.769 -5.467 1.00 98.31 90 ILE A CA 1
ATOM 684 C C . ILE A 1 90 ? -1.181 0.334 -6.376 1.00 98.31 90 ILE A C 1
ATOM 686 O O . ILE A 1 90 ? -0.797 0.440 -7.539 1.00 98.31 90 ILE A O 1
ATOM 690 N N . TRP A 1 91 ? -2.053 1.166 -5.827 1.00 97.50 91 TRP A N 1
ATOM 691 C CA . TRP A 1 91 ? -2.716 2.282 -6.481 1.00 97.50 91 TRP A CA 1
ATOM 692 C C . TRP A 1 91 ? -2.288 3.577 -5.812 1.00 97.50 91 TRP A C 1
ATOM 694 O O . TRP A 1 91 ? -2.620 3.851 -4.660 1.00 97.50 91 TRP A O 1
ATOM 704 N N . ILE A 1 92 ? -1.512 4.369 -6.533 1.00 96.94 92 ILE A N 1
ATOM 705 C CA . ILE A 1 92 ? -0.916 5.587 -6.001 1.00 96.94 92 ILE A CA 1
ATOM 706 C C . ILE A 1 92 ? -1.795 6.762 -6.398 1.00 96.94 92 ILE A C 1
ATOM 708 O O . ILE A 1 92 ? -2.003 7.023 -7.583 1.00 96.94 92 ILE A O 1
ATOM 712 N N . ASP A 1 93 ? -2.297 7.471 -5.399 1.00 95.38 93 ASP A N 1
ATOM 713 C CA . ASP A 1 93 ? -2.899 8.784 -5.597 1.00 95.38 93 ASP A CA 1
ATOM 714 C C . ASP A 1 93 ? -1.775 9.817 -5.765 1.00 95.38 93 ASP A C 1
ATOM 716 O O . ASP A 1 93 ? -1.570 10.409 -6.827 1.00 95.38 93 ASP A O 1
ATOM 720 N N . ASN A 1 94 ? -0.912 9.907 -4.750 1.00 96.38 94 ASN A N 1
ATOM 721 C CA . ASN A 1 94 ? 0.239 10.794 -4.759 1.00 96.38 94 ASN A CA 1
ATOM 722 C C . ASN A 1 94 ? 1.439 10.197 -4.005 1.00 96.38 94 ASN A C 1
ATOM 724 O O . ASN A 1 94 ? 1.296 9.556 -2.962 1.00 96.38 94 ASN A O 1
ATOM 728 N N . VAL A 1 95 ? 2.630 10.440 -4.556 1.00 96.44 95 VAL A N 1
ATOM 729 C CA . VAL A 1 95 ? 3.932 10.237 -3.911 1.00 96.44 95 VAL A CA 1
ATOM 730 C C . VAL A 1 95 ? 4.831 11.402 -4.316 1.00 96.44 95 VAL A C 1
ATOM 732 O O . VAL A 1 95 ? 4.926 11.728 -5.499 1.00 96.44 95 VAL A O 1
ATOM 735 N N . GLY A 1 96 ? 5.458 12.067 -3.345 1.00 93.00 96 GLY A N 1
ATOM 736 C CA . GLY A 1 96 ? 5.976 13.432 -3.511 1.00 93.00 96 GLY A CA 1
ATOM 737 C C . GLY A 1 96 ? 7.012 13.630 -4.624 1.00 93.00 96 GLY A C 1
ATOM 738 O O . GLY A 1 96 ? 7.078 14.707 -5.206 1.00 93.00 96 GLY A O 1
ATOM 739 N N . ASN A 1 97 ? 7.807 12.609 -4.946 1.00 92.19 97 ASN A N 1
ATOM 740 C CA . ASN A 1 97 ? 8.809 12.639 -6.019 1.00 92.19 97 ASN A CA 1
ATOM 741 C C . ASN A 1 97 ? 8.443 11.757 -7.227 1.00 92.19 97 ASN A C 1
ATOM 743 O O . ASN A 1 97 ? 9.290 11.527 -8.083 1.00 92.19 97 ASN A O 1
ATOM 747 N N . ASN A 1 98 ? 7.211 11.243 -7.290 1.00 96.00 98 ASN A N 1
ATOM 748 C CA . ASN A 1 98 ? 6.758 10.273 -8.291 1.00 96.00 98 ASN A CA 1
ATOM 749 C C . ASN A 1 98 ? 7.636 9.006 -8.407 1.00 96.00 98 ASN A C 1
ATOM 751 O O . ASN A 1 98 ? 7.682 8.374 -9.463 1.00 96.00 98 ASN A O 1
ATOM 755 N N . THR A 1 99 ? 8.322 8.626 -7.327 1.00 97.50 99 THR A N 1
ATOM 756 C CA . THR A 1 99 ? 9.136 7.410 -7.254 1.00 97.50 99 THR A CA 1
ATOM 757 C C . THR A 1 99 ? 8.788 6.628 -5.998 1.00 97.50 99 THR A C 1
ATOM 759 O O . THR A 1 99 ? 8.635 7.198 -4.916 1.00 97.50 99 THR A O 1
ATOM 762 N N . ILE A 1 100 ? 8.692 5.311 -6.129 1.00 98.31 100 ILE A N 1
ATOM 763 C CA . ILE A 1 100 ? 8.538 4.396 -4.999 1.00 98.31 100 ILE A CA 1
ATOM 764 C C . ILE A 1 100 ? 9.729 3.452 -4.932 1.00 98.31 100 ILE A C 1
ATOM 766 O O . ILE A 1 100 ? 10.358 3.167 -5.949 1.00 98.31 100 ILE A O 1
ATOM 770 N N . ILE A 1 101 ? 10.010 2.953 -3.733 1.00 98.56 101 ILE A N 1
ATOM 771 C CA . ILE A 1 101 ? 11.059 1.956 -3.518 1.00 98.56 101 ILE A CA 1
ATOM 772 C C . ILE A 1 101 ? 10.400 0.620 -3.206 1.00 98.56 101 ILE A C 1
ATOM 774 O O . ILE A 1 101 ? 9.508 0.563 -2.351 1.00 98.56 101 ILE A O 1
ATOM 778 N N . ILE A 1 102 ? 10.857 -0.437 -3.874 1.00 98.75 102 ILE A N 1
ATOM 779 C CA . ILE A 1 102 ? 10.483 -1.816 -3.564 1.00 98.75 102 ILE A CA 1
ATOM 780 C C . ILE A 1 102 ? 11.725 -2.650 -3.237 1.00 98.75 102 ILE A C 1
ATOM 782 O O . ILE A 1 102 ? 12.804 -2.421 -3.778 1.00 98.75 102 ILE A O 1
ATOM 786 N N . GLU A 1 103 ? 11.557 -3.615 -2.343 1.00 98.69 103 GLU A N 1
ATOM 787 C CA . GLU A 1 103 ? 12.578 -4.594 -1.967 1.00 98.69 103 GLU A CA 1
ATOM 788 C C . GLU A 1 103 ? 11.884 -5.905 -1.573 1.00 98.69 103 GLU A C 1
ATOM 790 O O . GLU A 1 103 ? 10.799 -5.904 -0.989 1.00 98.69 103 GLU A O 1
ATOM 795 N N . ASN A 1 104 ? 12.472 -7.044 -1.901 1.00 98.62 104 ASN A N 1
ATOM 796 C CA . ASN A 1 104 ? 11.968 -8.397 -1.673 1.00 98.62 104 ASN A CA 1
ATOM 797 C C . ASN A 1 104 ? 10.502 -8.600 -2.100 1.00 98.62 104 ASN A C 1
ATOM 799 O O . ASN A 1 104 ? 9.728 -9.268 -1.421 1.00 98.62 104 ASN A O 1
ATOM 803 N N . CYS A 1 105 ? 10.067 -7.966 -3.189 1.00 98.75 105 CYS A N 1
ATOM 804 C CA . CYS A 1 105 ? 8.673 -8.011 -3.638 1.00 98.75 105 CYS A CA 1
ATOM 805 C C . CYS A 1 105 ? 8.492 -8.950 -4.834 1.00 98.75 105 CYS A C 1
ATOM 807 O O . CYS A 1 105 ? 9.401 -9.141 -5.635 1.00 98.75 105 CYS A O 1
ATOM 809 N N . ARG A 1 106 ? 7.289 -9.506 -5.014 1.00 98.56 106 ARG A N 1
ATOM 810 C CA . ARG A 1 106 ? 6.952 -10.278 -6.221 1.00 98.56 106 ARG A CA 1
ATOM 811 C C . ARG A 1 106 ? 5.478 -10.188 -6.587 1.00 98.56 106 ARG A C 1
ATOM 813 O O . ARG A 1 106 ? 4.605 -10.103 -5.724 1.00 98.56 106 ARG A O 1
ATOM 820 N N . GLY A 1 107 ? 5.202 -10.269 -7.886 1.00 98.50 107 GLY A N 1
ATOM 821 C CA . GLY A 1 107 ? 3.836 -10.282 -8.407 1.00 98.50 107 GLY A CA 1
ATOM 822 C C . GLY A 1 107 ? 3.088 -8.964 -8.196 1.00 98.50 107 GLY A C 1
ATOM 823 O O . GLY A 1 107 ? 1.860 -8.971 -8.145 1.00 98.50 107 GLY A O 1
ATOM 824 N N . LEU A 1 108 ? 3.797 -7.838 -8.057 1.00 98.75 108 LEU A N 1
ATOM 825 C CA . LEU A 1 108 ? 3.146 -6.550 -7.841 1.00 98.75 108 LEU A CA 1
ATOM 826 C C . LEU A 1 108 ? 2.474 -6.046 -9.120 1.00 98.75 108 LEU A C 1
ATOM 828 O O . LEU A 1 108 ? 3.025 -6.136 -10.218 1.00 98.75 108 LEU A O 1
ATOM 832 N N . THR A 1 109 ? 1.298 -5.445 -8.969 1.00 98.31 109 THR A N 1
ATOM 833 C CA . THR A 1 109 ? 0.670 -4.629 -10.018 1.00 98.31 109 THR A CA 1
ATOM 834 C C . THR A 1 109 ? 0.589 -3.193 -9.530 1.00 98.31 109 THR A C 1
ATOM 836 O O . THR A 1 109 ? 0.00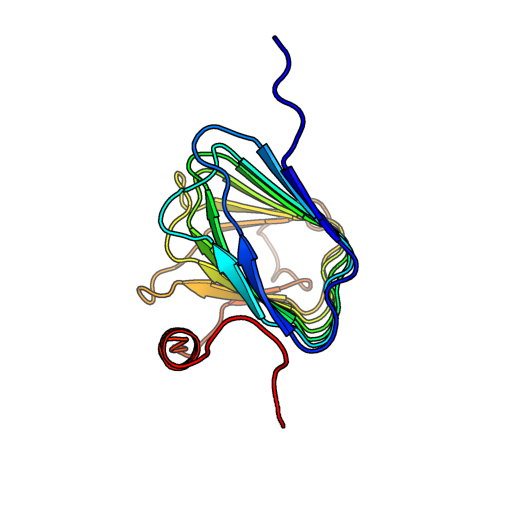8 -2.947 -8.479 1.00 98.31 109 THR A O 1
ATOM 839 N N . ILE A 1 110 ? 1.184 -2.250 -10.260 1.00 98.25 110 ILE A N 1
ATOM 840 C CA . ILE A 1 110 ? 1.392 -0.877 -9.780 1.00 98.25 110 ILE A CA 1
ATOM 841 C C . ILE A 1 110 ? 0.773 0.117 -10.761 1.00 98.25 110 ILE A C 1
ATOM 843 O O . ILE A 1 110 ? 1.150 0.159 -11.931 1.00 98.25 110 ILE A O 1
ATOM 847 N N . GLY A 1 111 ? -0.166 0.934 -10.294 1.00 96.25 111 GLY A N 1
ATOM 848 C CA . GLY A 1 111 ? -0.841 1.950 -11.097 1.00 96.25 111 GLY A CA 1
ATOM 849 C C . GLY A 1 111 ? -1.005 3.268 -10.351 1.00 96.25 111 GLY A C 1
ATOM 850 O O . GLY A 1 111 ? -0.888 3.325 -9.127 1.00 96.25 111 GLY A O 1
ATOM 851 N N . ARG A 1 112 ? -1.301 4.337 -11.091 1.00 95.19 112 ARG A N 1
ATOM 852 C CA . ARG A 1 112 ? -1.735 5.613 -10.515 1.00 95.19 112 ARG A CA 1
ATOM 853 C C . ARG A 1 112 ? -3.231 5.813 -10.717 1.00 95.19 112 ARG A C 1
ATOM 855 O O . ARG A 1 112 ? -3.763 5.450 -11.766 1.00 95.19 112 ARG A O 1
ATOM 862 N N . LEU A 1 113 ? -3.902 6.413 -9.735 1.00 93.31 113 LEU A N 1
ATOM 863 C CA . LEU A 1 113 ? -5.338 6.703 -9.829 1.00 93.31 113 LEU A CA 1
ATOM 864 C C . LEU A 1 113 ? -5.658 7.745 -10.913 1.00 93.31 113 LEU A C 1
ATOM 866 O O . LEU A 1 113 ? -6.693 7.656 -11.569 1.00 93.31 113 LEU A O 1
ATOM 870 N N . ASP A 1 114 ? -4.746 8.689 -11.151 1.00 91.62 114 ASP A N 1
ATOM 871 C CA . ASP A 1 114 ? -4.848 9.685 -12.227 1.00 91.62 114 ASP A CA 1
ATOM 872 C C . ASP A 1 114 ? -4.557 9.110 -13.632 1.00 91.62 114 ASP A C 1
ATOM 874 O O . ASP A 1 114 ? -4.745 9.793 -14.642 1.00 91.62 114 ASP A O 1
ATOM 878 N N . GLY A 1 115 ? -4.139 7.842 -13.720 1.00 89.56 115 GLY A N 1
ATOM 879 C CA . GLY A 1 115 ? -3.745 7.176 -14.961 1.00 89.56 115 GLY A CA 1
ATOM 880 C C . GLY A 1 115 ? -2.349 7.548 -15.474 1.00 89.56 115 GLY A C 1
ATOM 881 O O . GLY A 1 115 ? -2.008 7.171 -16.594 1.00 89.56 115 GLY A O 1
ATOM 882 N N . GLY A 1 116 ? -1.555 8.284 -14.694 1.00 91.00 116 GLY A N 1
ATOM 883 C CA . GLY A 1 116 ? -0.158 8.579 -14.997 1.00 91.00 116 GLY A CA 1
ATOM 884 C C . GLY A 1 116 ? 0.786 7.401 -14.734 1.00 91.00 116 GLY A C 1
ATOM 885 O O . GLY A 1 116 ? 0.380 6.313 -14.319 1.00 91.00 116 GLY A O 1
ATOM 886 N N . SER A 1 117 ? 2.085 7.642 -14.921 1.00 91.38 117 SER A N 1
ATOM 887 C CA . SER A 1 117 ? 3.156 6.697 -14.587 1.00 91.38 117 SER A CA 1
ATOM 888 C C . SER A 1 117 ? 3.838 7.048 -13.265 1.00 91.38 117 SER A C 1
ATOM 890 O O . SER A 1 117 ? 3.915 8.213 -12.878 1.00 91.38 117 SER A O 1
ATOM 892 N N . VAL A 1 118 ? 4.373 6.033 -12.591 1.00 95.62 118 VAL A N 1
ATOM 893 C CA . VAL A 1 118 ? 5.219 6.167 -11.399 1.00 95.62 118 VAL A CA 1
ATOM 894 C C . VAL A 1 118 ? 6.536 5.447 -11.654 1.00 95.62 118 VAL A C 1
ATOM 896 O O . VAL A 1 118 ? 6.538 4.372 -12.253 1.00 95.62 118 VAL A O 1
ATOM 899 N N . GLU A 1 119 ? 7.645 6.023 -11.206 1.00 97.00 119 GLU A N 1
ATOM 900 C CA . GLU A 1 119 ? 8.933 5.335 -11.228 1.00 97.00 119 GLU A CA 1
ATOM 901 C C . GLU A 1 119 ? 9.019 4.337 -10.071 1.00 97.00 119 GLU A C 1
ATOM 903 O O . GLU A 1 119 ? 8.568 4.608 -8.955 1.00 97.00 119 GLU A O 1
ATOM 908 N N . VAL A 1 120 ? 9.625 3.184 -10.333 1.00 97.88 120 VAL A N 1
ATOM 909 C CA . VAL A 1 120 ? 9.834 2.136 -9.334 1.00 97.88 120 VAL A CA 1
ATOM 910 C C . VAL A 1 120 ? 11.321 1.827 -9.277 1.00 97.88 120 VAL A C 1
ATOM 912 O O . VAL A 1 120 ? 11.899 1.360 -10.259 1.00 97.88 120 VAL A O 1
ATOM 915 N N . ASP A 1 121 ? 11.926 2.090 -8.124 1.00 97.75 121 ASP A N 1
ATOM 916 C CA . ASP A 1 121 ? 13.296 1.697 -7.827 1.00 97.75 121 ASP A CA 1
ATOM 917 C C . ASP A 1 121 ? 13.264 0.394 -7.027 1.00 97.75 121 ASP A C 1
ATOM 919 O O . ASP A 1 121 ? 12.836 0.357 -5.873 1.00 97.75 121 ASP A O 1
ATOM 923 N N . ASP A 1 122 ? 13.696 -0.685 -7.668 1.00 98.25 122 ASP A N 1
ATOM 924 C CA . ASP A 1 122 ? 13.745 -2.018 -7.079 1.00 98.25 122 ASP A CA 1
ATOM 925 C C . ASP A 1 122 ? 15.164 -2.356 -6.630 1.00 98.25 122 ASP A C 1
ATOM 927 O O . ASP A 1 122 ? 16.095 -2.395 -7.439 1.00 98.25 122 ASP A O 1
ATOM 931 N N . PHE A 1 123 ? 15.331 -2.593 -5.334 1.00 98.00 123 PHE A N 1
ATOM 932 C CA . PHE A 1 123 ? 16.637 -2.867 -4.742 1.00 98.00 123 PHE A CA 1
ATOM 933 C C . PHE A 1 123 ? 17.131 -4.296 -5.006 1.00 98.00 123 PHE A C 1
ATOM 935 O O . PHE A 1 123 ? 18.345 -4.509 -5.018 1.00 98.00 123 PHE A O 1
ATOM 942 N N . ASP A 1 124 ? 16.242 -5.244 -5.318 1.00 97.81 124 ASP A N 1
ATOM 943 C CA . ASP A 1 124 ? 16.636 -6.596 -5.741 1.00 97.81 124 ASP A CA 1
ATOM 944 C C . ASP A 1 124 ? 16.968 -6.672 -7.232 1.00 97.81 124 ASP A C 1
ATOM 946 O O . ASP A 1 124 ? 17.568 -7.641 -7.705 1.00 97.81 124 ASP A O 1
ATOM 950 N N . TRP A 1 125 ? 16.572 -5.651 -7.991 1.00 97.25 125 TRP A N 1
ATOM 951 C CA . TRP A 1 125 ? 16.817 -5.554 -9.422 1.00 97.25 125 TRP A CA 1
ATOM 952 C C . TRP A 1 125 ? 17.444 -4.195 -9.769 1.00 97.25 125 TRP A C 1
ATOM 954 O O . TRP A 1 125 ? 16.800 -3.364 -10.416 1.00 97.25 125 TRP A O 1
ATOM 964 N N . PRO A 1 126 ? 18.715 -3.951 -9.376 1.00 93.31 126 PRO A N 1
ATOM 965 C CA . PRO A 1 126 ? 19.390 -2.654 -9.500 1.00 93.31 126 PRO A CA 1
ATOM 966 C C . PRO A 1 126 ? 19.840 -2.356 -10.945 1.00 93.31 126 PRO A C 1
ATOM 968 O O . PRO A 1 126 ? 20.984 -1.989 -11.214 1.00 93.31 126 PRO A O 1
ATOM 971 N N . THR A 1 127 ? 18.948 -2.551 -11.915 1.00 92.31 127 THR A N 1
ATOM 972 C CA . THR A 1 127 ? 19.148 -2.268 -13.335 1.00 92.31 127 THR A CA 1
ATOM 973 C C . THR A 1 127 ? 17.824 -1.901 -13.998 1.00 92.31 127 THR A C 1
ATOM 975 O O . THR A 1 127 ? 16.784 -2.486 -13.710 1.00 92.31 127 THR A O 1
ATOM 978 N N . LYS A 1 128 ? 17.869 -0.953 -14.939 1.00 89.94 128 LYS A N 1
ATOM 979 C CA . LYS A 1 128 ? 16.729 -0.597 -15.803 1.00 89.94 128 LYS A CA 1
ATOM 980 C C . LYS A 1 128 ? 16.875 -1.150 -17.230 1.00 89.94 128 LYS A C 1
ATOM 982 O O . LYS A 1 128 ? 16.035 -0.883 -18.081 1.00 89.94 128 LYS A O 1
ATOM 987 N N . SER A 1 129 ? 17.932 -1.923 -17.506 1.00 93.38 129 SER A N 1
ATOM 988 C CA . SER A 1 129 ? 18.236 -2.443 -18.853 1.00 93.38 129 SER A CA 1
ATOM 989 C C . SER A 1 129 ? 17.339 -3.603 -19.292 1.00 93.38 129 SER A C 1
ATOM 991 O O . SER A 1 129 ? 17.296 -3.932 -20.475 1.00 93.38 129 SER A O 1
ATOM 993 N N . PHE A 1 130 ? 16.643 -4.236 -18.349 1.00 94.38 130 PHE A N 1
ATOM 994 C CA . PHE A 1 130 ? 15.749 -5.364 -18.586 1.00 94.38 130 PHE A CA 1
ATOM 995 C C . PHE A 1 130 ? 14.422 -5.116 -17.884 1.00 94.38 130 PHE A C 1
ATOM 997 O O . PHE A 1 130 ? 14.370 -4.396 -16.885 1.00 94.38 130 PHE A O 1
ATOM 1004 N N . THR A 1 131 ? 13.361 -5.751 -18.378 1.00 95.19 131 THR A N 1
ATOM 1005 C CA . THR A 1 131 ? 12.067 -5.747 -17.697 1.00 95.19 131 THR A CA 1
ATOM 1006 C C . THR A 1 131 ? 12.224 -6.323 -16.296 1.00 95.19 131 THR A C 1
ATOM 1008 O O . THR A 1 131 ? 12.713 -7.439 -16.128 1.00 95.19 131 THR A O 1
ATOM 1011 N N . ASN A 1 132 ? 11.814 -5.543 -15.302 1.00 97.88 132 ASN A N 1
ATOM 1012 C CA . ASN A 1 132 ? 11.831 -5.963 -13.915 1.00 97.88 132 ASN A CA 1
ATOM 1013 C C . ASN A 1 132 ? 10.807 -7.105 -13.703 1.00 97.88 132 ASN A C 1
ATOM 1015 O O . ASN A 1 132 ? 9.650 -6.944 -14.095 1.00 97.88 132 ASN A O 1
ATOM 1019 N N . PRO A 1 133 ? 11.199 -8.257 -13.122 1.00 97.88 133 PRO A N 1
ATOM 1020 C CA . PRO A 1 133 ? 10.303 -9.402 -12.946 1.00 97.88 133 PRO A CA 1
ATOM 1021 C C . PRO A 1 133 ? 9.376 -9.297 -11.721 1.00 97.88 133 PRO A C 1
ATOM 1023 O O . PRO A 1 133 ? 8.440 -10.088 -11.595 1.00 97.88 133 PRO A O 1
ATOM 1026 N N . HIS A 1 134 ? 9.625 -8.364 -10.800 1.00 98.50 134 HIS A N 1
ATOM 1027 C CA . HIS A 1 134 ? 8.929 -8.264 -9.514 1.00 98.50 134 HIS A CA 1
ATOM 1028 C C . HIS A 1 134 ? 7.619 -7.479 -9.587 1.00 98.50 134 HIS A C 1
ATOM 1030 O O . HIS A 1 134 ? 6.732 -7.678 -8.749 1.00 98.50 134 HIS A O 1
ATOM 1036 N N . PHE A 1 135 ? 7.461 -6.630 -10.603 1.00 98.31 135 PHE A N 1
ATOM 1037 C CA . PHE A 1 135 ? 6.251 -5.847 -10.804 1.00 98.31 135 PHE A CA 1
ATOM 1038 C C . PHE A 1 135 ? 5.880 -5.690 -12.277 1.00 98.31 135 PHE A C 1
ATOM 1040 O O . PHE A 1 135 ? 6.693 -5.834 -13.186 1.00 98.31 135 PHE A O 1
ATOM 1047 N N . LYS A 1 136 ? 4.624 -5.318 -12.503 1.00 97.88 136 LYS A N 1
ATOM 1048 C CA . LYS A 1 136 ? 4.137 -4.776 -13.770 1.00 97.88 136 LYS A CA 1
ATOM 1049 C C . LYS A 1 136 ? 3.333 -3.509 -13.515 1.00 97.88 136 LYS A C 1
ATOM 1051 O O . LYS A 1 136 ? 2.715 -3.360 -12.458 1.00 97.88 136 LYS A O 1
ATOM 1056 N N . HIS A 1 137 ? 3.291 -2.620 -14.498 1.00 97.25 137 HIS A N 1
ATOM 1057 C CA . HIS A 1 137 ? 2.364 -1.498 -14.448 1.00 97.25 137 HIS A CA 1
ATOM 1058 C C . HIS A 1 137 ? 0.936 -1.963 -14.737 1.00 97.25 137 HIS A C 1
ATOM 1060 O O . HIS A 1 137 ? 0.710 -2.825 -15.590 1.00 97.25 137 HIS A O 1
ATOM 1066 N N . ALA A 1 138 ? -0.026 -1.402 -14.013 1.00 95.56 138 ALA A N 1
ATOM 1067 C CA . ALA A 1 138 ? -1.433 -1.647 -14.270 1.00 95.56 138 ALA A CA 1
ATOM 1068 C C . ALA A 1 138 ? -1.850 -1.038 -15.616 1.00 95.56 138 ALA A C 1
ATOM 1070 O O . ALA A 1 138 ? -1.465 0.080 -15.950 1.00 95.56 138 ALA A O 1
ATOM 1071 N N . THR A 1 139 ? -2.668 -1.765 -16.375 1.00 90.25 139 THR A N 1
ATOM 1072 C CA . THR A 1 139 ? -3.263 -1.285 -17.637 1.00 90.25 139 THR A CA 1
ATOM 1073 C C . THR A 1 139 ? -4.705 -0.819 -17.464 1.00 90.25 139 THR A C 1
ATOM 1075 O O . THR A 1 139 ? -5.294 -0.251 -18.380 1.00 90.25 139 THR A O 1
ATOM 1078 N N . GLU A 1 140 ? -5.289 -1.093 -16.302 1.00 85.81 140 GLU A N 1
ATOM 1079 C CA . GLU A 1 140 ? -6.668 -0.781 -15.955 1.00 85.81 140 GLU A CA 1
ATOM 1080 C C . GLU A 1 140 ? -6.746 0.403 -14.991 1.00 85.81 140 GLU A C 1
ATOM 1082 O O . GLU A 1 140 ? -5.804 0.698 -14.255 1.00 85.81 140 GLU A O 1
ATOM 1087 N N . ARG A 1 141 ? -7.900 1.072 -14.992 1.00 83.06 141 ARG A N 1
ATOM 1088 C CA . ARG A 1 141 ? -8.270 2.025 -13.946 1.00 83.06 141 ARG A CA 1
ATOM 1089 C C . ARG A 1 141 ? -9.122 1.293 -12.921 1.00 83.06 141 ARG A C 1
ATOM 1091 O O . ARG A 1 141 ? -10.023 0.553 -13.309 1.00 83.06 141 ARG A O 1
ATOM 1098 N N . ILE A 1 142 ? -8.865 1.529 -11.640 1.00 85.19 142 ILE A N 1
ATOM 1099 C CA . ILE A 1 142 ? -9.684 0.992 -10.553 1.00 85.19 142 ILE A CA 1
ATOM 1100 C C . ILE A 1 142 ? -10.332 2.137 -9.787 1.00 85.19 142 ILE A C 1
ATOM 1102 O O . ILE A 1 142 ? -9.705 3.161 -9.524 1.00 85.19 142 ILE A O 1
ATOM 1106 N N . ASP A 1 143 ? -11.594 1.928 -9.421 1.00 85.50 143 ASP A N 1
ATOM 1107 C CA . ASP A 1 143 ? -12.345 2.795 -8.527 1.00 85.50 143 ASP A CA 1
ATOM 1108 C C . ASP A 1 143 ? -12.574 2.093 -7.179 1.00 85.50 143 ASP A C 1
ATOM 1110 O O . ASP A 1 143 ? -13.156 1.009 -7.105 1.00 85.50 143 ASP A O 1
ATOM 1114 N N . TYR A 1 144 ? -12.115 2.733 -6.102 1.00 87.06 144 TYR A N 1
ATOM 1115 C CA . TYR A 1 144 ? -12.340 2.307 -4.716 1.0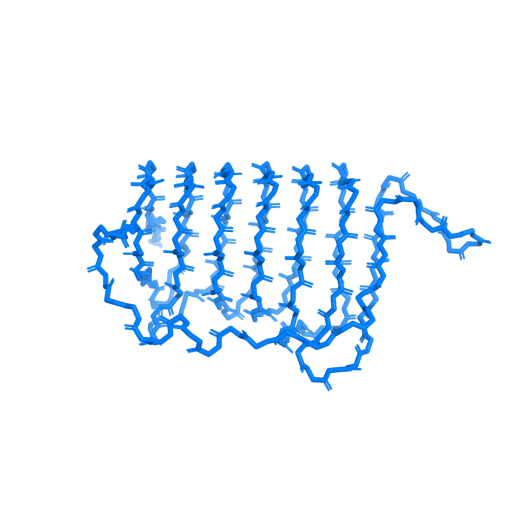0 87.06 144 TYR A CA 1
ATOM 1116 C C . TYR A 1 144 ? -13.405 3.163 -4.006 1.00 87.06 144 TYR A C 1
ATOM 1118 O O . TYR A 1 144 ? -13.463 3.203 -2.774 1.00 87.06 144 TYR A O 1
ATOM 1126 N N . GLY A 1 145 ? -14.258 3.867 -4.756 1.00 87.75 145 GLY A N 1
ATOM 1127 C CA . GLY A 1 145 ? -15.355 4.683 -4.233 1.00 87.75 145 GLY A CA 1
ATOM 1128 C C . GLY A 1 145 ? -16.333 3.894 -3.358 1.00 87.75 145 GLY A C 1
ATOM 1129 O O . GLY A 1 145 ? -16.849 4.432 -2.377 1.00 87.75 145 GLY A O 1
ATOM 1130 N N . TRP A 1 146 ? -16.500 2.595 -3.628 1.00 91.75 146 TRP A N 1
ATOM 1131 C CA . TRP A 1 146 ? -17.344 1.676 -2.854 1.00 91.75 146 TRP A CA 1
ATOM 1132 C C . TRP A 1 146 ? -16.979 1.604 -1.363 1.00 91.75 146 TRP A C 1
ATOM 1134 O O . TRP A 1 146 ? -17.865 1.396 -0.536 1.00 91.75 146 TRP A O 1
ATOM 1144 N N . ILE A 1 147 ? -15.713 1.845 -0.995 1.00 92.38 147 ILE A N 1
ATOM 1145 C CA . ILE A 1 147 ? -15.260 1.834 0.407 1.00 92.38 147 ILE A CA 1
ATOM 1146 C C . ILE A 1 147 ? -16.023 2.869 1.247 1.00 92.38 147 ILE A C 1
ATOM 1148 O O . ILE A 1 147 ? -16.301 2.628 2.420 1.00 92.38 147 ILE A O 1
ATOM 1152 N N . SER A 1 148 ? -16.391 4.012 0.656 1.00 87.62 148 SER A N 1
ATOM 1153 C CA . SER A 1 148 ? -17.105 5.086 1.367 1.00 87.62 148 SER A CA 1
ATOM 1154 C C . SER A 1 148 ? -18.503 4.679 1.849 1.00 87.62 148 SER A C 1
ATOM 1156 O O . SER A 1 148 ? -19.008 5.252 2.811 1.00 87.62 148 SER A O 1
ATOM 1158 N N . GLY A 1 149 ? -19.111 3.667 1.219 1.00 90.31 149 GLY A N 1
ATOM 1159 C CA . GLY A 1 149 ? -20.411 3.126 1.612 1.00 90.31 149 GLY A CA 1
ATOM 1160 C C . GLY A 1 149 ? -20.357 2.154 2.794 1.00 90.31 149 GLY A C 1
ATOM 1161 O O . GLY A 1 149 ? -21.409 1.739 3.275 1.00 90.31 149 GLY A O 1
ATOM 1162 N N . ILE A 1 150 ? -19.163 1.780 3.267 1.00 93.31 150 ILE A N 1
ATOM 1163 C CA . ILE A 1 150 ? -18.977 0.770 4.314 1.00 93.31 150 ILE A CA 1
ATOM 1164 C C . ILE A 1 150 ? -18.705 1.447 5.659 1.00 93.31 150 ILE A C 1
ATOM 1166 O O . ILE A 1 150 ? -17.775 2.246 5.818 1.00 93.31 150 ILE A O 1
ATOM 1170 N N . GLN A 1 151 ? -19.521 1.096 6.651 1.00 94.75 151 GLN A N 1
ATOM 1171 C CA . GLN A 1 151 ? -19.374 1.564 8.028 1.00 94.75 151 GLN A CA 1
ATOM 1172 C C . GLN A 1 151 ? -18.293 0.780 8.773 1.00 94.75 151 GLN A C 1
ATOM 1174 O O . GLN A 1 151 ? -18.005 -0.368 8.437 1.00 94.75 151 GLN A O 1
ATOM 1179 N N . ASP A 1 152 ? -17.679 1.412 9.773 1.00 96.75 152 ASP A N 1
ATOM 1180 C CA . ASP A 1 152 ? -16.749 0.720 10.669 1.00 96.75 152 ASP A CA 1
ATOM 1181 C C . ASP A 1 152 ? -17.441 -0.436 11.396 1.00 96.75 152 ASP A C 1
ATOM 1183 O O . ASP A 1 152 ? -18.618 -0.356 11.752 1.00 96.75 152 ASP A O 1
ATOM 1187 N N . GLY A 1 153 ? -16.683 -1.502 11.641 1.00 96.25 153 GLY A N 1
ATOM 1188 C CA . GLY A 1 153 ? -17.173 -2.716 12.278 1.00 96.25 153 GLY A CA 1
ATOM 1189 C C . GLY A 1 153 ? -17.052 -3.935 11.377 1.00 96.25 153 GLY A C 1
ATOM 1190 O O . GLY A 1 153 ? -16.249 -3.976 10.446 1.00 96.25 153 GLY A O 1
ATOM 1191 N N . LYS A 1 154 ? -17.814 -4.976 11.704 1.00 96.44 154 LYS A N 1
ATOM 1192 C CA . LYS A 1 154 ? -17.753 -6.255 10.999 1.00 96.44 154 LYS A CA 1
ATOM 1193 C C . LYS A 1 154 ? -18.221 -6.098 9.551 1.00 96.44 154 LYS A C 1
ATOM 1195 O O . LYS A 1 154 ? -19.253 -5.485 9.295 1.00 96.44 154 LYS A O 1
ATOM 1200 N N . ILE A 1 155 ? -17.470 -6.682 8.622 1.00 92.75 155 ILE A N 1
ATOM 1201 C CA . ILE A 1 155 ? -17.882 -6.797 7.223 1.00 92.75 155 ILE A CA 1
ATOM 1202 C C . ILE A 1 155 ? -18.764 -8.041 7.130 1.00 92.75 155 ILE A C 1
ATOM 1204 O O . ILE A 1 155 ? -18.266 -9.170 7.159 1.00 92.75 155 ILE A O 1
ATOM 1208 N N . ASP A 1 156 ? -20.077 -7.838 7.073 1.00 70.94 156 ASP A N 1
ATOM 1209 C CA . ASP A 1 156 ? -21.004 -8.912 6.733 1.00 70.94 156 ASP A CA 1
ATOM 1210 C C . ASP A 1 156 ? -20.842 -9.228 5.238 1.00 70.94 156 ASP A C 1
ATOM 1212 O O . ASP A 1 156 ? -20.878 -8.330 4.394 1.00 70.94 156 ASP A O 1
ATOM 1216 N N . ARG A 1 157 ? -20.555 -10.497 4.936 1.00 55.88 157 ARG A N 1
ATOM 1217 C CA . ARG A 1 157 ? -20.445 -11.017 3.568 1.00 55.88 157 ARG A CA 1
ATOM 1218 C C . ARG A 1 157 ? -21.816 -11.371 3.017 1.00 55.88 157 ARG A C 1
ATOM 1220 O O . ARG A 1 157 ? -22.606 -11.954 3.794 1.00 55.88 157 ARG A O 1
#